Protein AF-A0A2Y9B137-F1 (afdb_monomer_lite)

pLDDT: mean 74.6, std 12.97, range [48.44, 90.69]

InterPro domains:
  IPR018893 Type VIII secretion system, CsgF [PF10614] (3-62)

Sequence (67 aa):
MEGRLLSALAGQVTDAIFGENPQDGGTVVFGTNTVEFTRSVGEIRLQITDALDGSVTEIIVPQLVIN

Radius of gyration: 12.83 Å; chains: 1; bounding box: 35×19×39 Å

Secondary structure (DSSP, 8-state):
--HHHHHHHHHHHHHHHHSSS--SEEEEEETTEEEEEEE-SSEEEEEEEETTT--EEEEEEE-----

Organism: NCBI:txid475081

Foldseek 3Di:
DPPVVVVVVVVVVCCCCPNPDHDQWDWDDDDQKIWIWGHDPFWIWIWIARNVPRDIDIDIGTDDDDD

Structure (mmCIF, N/CA/C/O backbone):
data_AF-A0A2Y9B137-F1
#
_entry.id   AF-A0A2Y9B137-F1
#
loop_
_atom_site.group_PDB
_atom_site.id
_atom_site.type_symbol
_atom_site.label_atom_id
_atom_site.label_alt_id
_atom_site.label_comp_id
_atom_site.label_asym_id
_atom_site.label_entity_id
_atom_site.label_seq_id
_atom_site.pdbx_PDB_ins_code
_atom_site.Cartn_x
_atom_site.Cartn_y
_atom_site.Cartn_z
_atom_site.occupancy
_atom_site.B_iso_or_equiv
_atom_site.auth_seq_id
_atom_site.auth_comp_id
_atom_site.auth_asym_id
_atom_site.auth_atom_id
_atom_site.pdbx_PDB_model_num
ATOM 1 N N . MET A 1 1 ? -1.581 5.511 -24.518 1.00 50.28 1 MET A N 1
ATOM 2 C CA . MET A 1 1 ? -2.306 4.268 -24.129 1.00 50.28 1 MET A CA 1
ATOM 3 C C . MET A 1 1 ? -2.085 3.962 -22.642 1.00 50.28 1 MET A C 1
ATOM 5 O O . MET A 1 1 ? -2.345 2.845 -22.215 1.00 50.28 1 MET A O 1
ATOM 9 N N . GLU A 1 2 ? -1.667 4.949 -21.842 1.00 51.75 2 GLU A N 1
ATOM 10 C CA . GLU A 1 2 ? -1.283 4.747 -20.439 1.00 51.75 2 GLU A CA 1
ATOM 11 C C . GLU A 1 2 ? -2.455 4.649 -19.452 1.00 51.75 2 GLU A C 1
ATOM 13 O O . GLU A 1 2 ? -2.352 3.942 -18.456 1.00 51.75 2 GLU A O 1
ATOM 18 N N . GLY A 1 3 ? -3.607 5.263 -19.739 1.00 52.03 3 GLY A N 1
ATOM 19 C CA . GLY A 1 3 ? -4.729 5.284 -18.785 1.00 52.03 3 GLY A CA 1
ATOM 20 C C . GLY A 1 3 ? -5.369 3.916 -18.504 1.00 52.03 3 GLY A C 1
ATOM 21 O O . GLY A 1 3 ? -5.919 3.697 -17.433 1.00 52.03 3 GLY A O 1
ATOM 22 N N . ARG A 1 4 ? -5.268 2.963 -19.440 1.00 56.81 4 ARG A N 1
ATOM 23 C CA . ARG A 1 4 ? -5.937 1.651 -19.332 1.00 56.81 4 ARG A CA 1
ATOM 24 C C . ARG A 1 4 ? -5.247 0.724 -18.332 1.00 56.81 4 ARG A C 1
ATOM 26 O O . ARG A 1 4 ? -5.914 -0.030 -17.631 1.00 56.81 4 ARG A O 1
ATOM 33 N N . LEU A 1 5 ? -3.917 0.797 -18.273 1.00 55.44 5 LEU A N 1
ATOM 34 C CA . LEU A 1 5 ? -3.107 -0.002 -17.356 1.00 55.44 5 LEU A CA 1
ATOM 35 C C . LEU A 1 5 ? -3.262 0.512 -15.918 1.00 55.44 5 LEU A C 1
ATOM 37 O O . LEU A 1 5 ? -3.440 -0.278 -14.996 1.00 55.44 5 LEU A O 1
ATOM 41 N N . LEU A 1 6 ? -3.299 1.840 -15.755 1.00 57.06 6 LEU A N 1
ATOM 42 C CA . LEU A 1 6 ? -3.505 2.491 -14.462 1.00 57.06 6 LEU A CA 1
ATOM 43 C C . LEU A 1 6 ? -4.886 2.175 -13.863 1.00 57.06 6 LEU A C 1
ATOM 45 O O . LEU A 1 6 ? -4.987 1.907 -12.670 1.00 57.06 6 LEU A O 1
ATOM 49 N N . SER A 1 7 ? -5.945 2.134 -14.680 1.00 57.25 7 SER A N 1
ATOM 50 C CA . SER A 1 7 ? -7.285 1.756 -14.206 1.00 57.25 7 SER A CA 1
ATOM 51 C C . SER A 1 7 ? -7.397 0.282 -13.803 1.00 57.25 7 SER A C 1
ATOM 53 O O . SER A 1 7 ? -8.076 -0.023 -12.827 1.00 57.25 7 SER A O 1
ATOM 55 N N . ALA A 1 8 ? -6.735 -0.636 -14.518 1.00 60.38 8 ALA A N 1
ATOM 56 C CA . ALA A 1 8 ? -6.746 -2.058 -14.163 1.00 60.38 8 ALA A CA 1
ATOM 57 C C . ALA A 1 8 ? -5.991 -2.326 -12.848 1.00 60.38 8 ALA A C 1
ATOM 59 O O . ALA A 1 8 ? -6.468 -3.088 -12.007 1.00 60.38 8 ALA A O 1
ATOM 60 N N . LEU A 1 9 ? -4.864 -1.636 -12.645 1.00 58.59 9 LEU A N 1
ATOM 61 C CA . LEU A 1 9 ? -4.110 -1.631 -11.392 1.00 58.59 9 LEU A CA 1
ATOM 62 C C . LEU A 1 9 ? -4.955 -1.093 -10.229 1.00 58.59 9 LEU A C 1
ATOM 64 O O . LEU A 1 9 ? -5.052 -1.731 -9.182 1.00 58.59 9 LEU A O 1
ATOM 68 N N . ALA A 1 10 ? -5.618 0.047 -10.439 1.00 63.81 10 ALA A N 1
ATOM 69 C CA . ALA A 1 10 ? -6.506 0.629 -9.441 1.00 63.81 10 ALA A CA 1
ATOM 70 C C . ALA A 1 10 ? -7.635 -0.338 -9.060 1.00 63.81 10 ALA A C 1
ATOM 72 O O . ALA A 1 10 ? -7.934 -0.470 -7.879 1.00 63.81 10 ALA A O 1
ATOM 73 N N . GLY A 1 11 ? -8.214 -1.063 -10.023 1.00 62.53 11 GLY A N 1
ATOM 74 C CA . GLY A 1 11 ? -9.259 -2.057 -9.766 1.00 62.53 11 GLY A CA 1
ATOM 75 C C . GLY A 1 11 ? -8.789 -3.229 -8.900 1.00 62.53 11 GLY A C 1
ATOM 76 O O . GLY A 1 11 ? -9.455 -3.561 -7.926 1.00 62.53 11 GLY A O 1
ATOM 77 N N . GLN A 1 12 ? -7.627 -3.818 -9.204 1.00 60.56 12 GLN A N 1
ATOM 78 C CA . GLN A 1 12 ? -7.091 -4.955 -8.438 1.00 60.56 12 GLN A CA 1
ATOM 79 C C . GLN A 1 12 ? -6.672 -4.569 -7.016 1.00 60.56 12 GLN A C 1
ATOM 81 O O . GLN A 1 12 ? -6.916 -5.322 -6.078 1.00 60.56 12 GLN A O 1
ATOM 86 N N . VAL A 1 13 ? -6.087 -3.383 -6.839 1.00 63.16 13 VAL A N 1
ATOM 87 C CA . VAL A 1 13 ? -5.744 -2.860 -5.509 1.00 63.16 13 VAL A CA 1
ATOM 88 C C . VAL A 1 13 ? -7.012 -2.483 -4.733 1.00 63.16 13 VAL A C 1
ATOM 90 O O . VAL A 1 13 ? -7.108 -2.763 -3.544 1.00 63.16 13 VAL A O 1
ATOM 93 N N . THR A 1 14 ? -8.022 -1.919 -5.403 1.00 66.31 14 THR A N 1
ATOM 94 C CA . THR A 1 14 ? -9.320 -1.602 -4.783 1.00 66.31 14 THR A CA 1
ATOM 95 C C . THR A 1 14 ? -10.031 -2.866 -4.307 1.00 66.31 14 THR A C 1
ATOM 97 O O . THR A 1 14 ? -10.537 -2.871 -3.194 1.00 66.31 14 THR A O 1
ATOM 100 N N . ASP A 1 15 ? -10.039 -3.946 -5.090 1.00 64.81 15 ASP A N 1
ATOM 101 C CA . ASP A 1 15 ? -10.650 -5.220 -4.687 1.00 64.81 15 ASP A CA 1
ATOM 102 C C . ASP A 1 15 ? -9.862 -5.914 -3.559 1.00 64.81 15 ASP A C 1
ATOM 104 O O . ASP A 1 15 ? -10.448 -6.424 -2.612 1.00 64.81 15 ASP A O 1
ATOM 108 N N . ALA A 1 16 ? -8.528 -5.840 -3.560 1.00 60.38 16 ALA A N 1
ATOM 109 C CA . ALA A 1 16 ? -7.720 -6.367 -2.455 1.00 60.38 16 ALA A CA 1
ATOM 110 C C . ALA A 1 16 ? -7.937 -5.608 -1.125 1.00 60.38 16 ALA A C 1
ATOM 112 O O . ALA A 1 16 ? -7.813 -6.193 -0.047 1.00 60.38 16 ALA A O 1
ATOM 113 N N . ILE A 1 17 ? -8.275 -4.314 -1.198 1.00 59.44 17 ILE A N 1
ATOM 114 C CA . ILE A 1 17 ? -8.483 -3.440 -0.032 1.00 59.44 17 ILE A CA 1
ATOM 115 C C . ILE A 1 17 ? -9.957 -3.413 0.426 1.00 59.44 17 ILE A C 1
ATOM 117 O O . ILE A 1 17 ? -10.228 -3.356 1.629 1.00 59.44 17 ILE A O 1
ATOM 121 N N . PHE A 1 18 ? -10.910 -3.444 -0.512 1.00 64.06 18 PHE A N 1
ATOM 122 C CA . PHE A 1 18 ? -12.349 -3.237 -0.281 1.00 64.06 18 PHE A CA 1
ATOM 123 C C . PHE A 1 18 ? -13.249 -4.379 -0.782 1.00 64.06 18 PHE A C 1
ATOM 125 O O . PHE A 1 18 ? -14.469 -4.279 -0.654 1.00 64.06 18 PHE A O 1
ATOM 132 N N . GLY A 1 19 ? -12.683 -5.427 -1.378 1.00 63.53 19 GLY A N 1
ATOM 133 C CA . GLY A 1 19 ? -13.421 -6.573 -1.904 1.00 63.53 19 GLY A CA 1
ATOM 134 C C . GLY A 1 19 ? -13.887 -7.540 -0.819 1.00 63.53 19 GLY A C 1
ATOM 135 O O . GLY A 1 19 ? -13.795 -7.281 0.380 1.00 63.53 19 GLY A O 1
ATOM 136 N N . GLU A 1 20 ? -14.414 -8.681 -1.255 1.00 48.44 20 GLU A N 1
ATOM 137 C CA . GLU A 1 20 ? -15.218 -9.585 -0.419 1.00 48.44 20 GLU A CA 1
ATOM 138 C C . GLU A 1 20 ? -14.407 -10.347 0.654 1.00 48.44 20 GLU A C 1
ATOM 140 O O . GLU A 1 20 ? -14.978 -10.831 1.628 1.00 48.44 20 GLU A O 1
ATOM 145 N N . ASN A 1 21 ? -13.073 -10.391 0.526 1.00 61.19 21 ASN A N 1
ATOM 146 C CA . ASN A 1 21 ? -12.134 -10.922 1.525 1.00 61.19 21 ASN A CA 1
ATOM 147 C C . ASN A 1 21 ? -11.032 -9.891 1.830 1.00 61.19 21 ASN A C 1
ATOM 149 O O . ASN A 1 21 ? -9.891 -10.063 1.388 1.00 61.19 21 ASN A O 1
ATOM 153 N N . PRO A 1 22 ? -11.352 -8.806 2.555 1.00 64.69 22 PRO A N 1
ATOM 154 C CA . PRO A 1 22 ? -10.390 -7.749 2.820 1.00 64.69 22 PRO A CA 1
ATOM 155 C C . PRO A 1 22 ? -9.260 -8.287 3.701 1.00 64.69 22 PRO A C 1
ATOM 157 O O . PRO A 1 22 ? -9.509 -8.892 4.745 1.00 64.69 22 PRO A O 1
ATOM 160 N N . GLN A 1 23 ? -8.017 -8.061 3.282 1.00 72.12 23 GLN A N 1
ATOM 161 C CA . GLN A 1 23 ? -6.839 -8.369 4.090 1.00 72.12 23 GLN A CA 1
ATOM 162 C C . GLN A 1 23 ? -6.328 -7.105 4.787 1.00 72.12 23 GLN A C 1
ATOM 164 O O . GLN A 1 23 ? -6.465 -5.997 4.267 1.00 72.12 23 GLN A O 1
ATOM 169 N N . ASP A 1 24 ? -5.712 -7.270 5.959 1.00 79.38 24 ASP A N 1
ATOM 170 C CA . ASP A 1 24 ? -5.108 -6.153 6.700 1.00 79.38 24 ASP A CA 1
ATOM 171 C C . ASP A 1 24 ? -3.852 -5.598 6.011 1.00 79.38 24 ASP A C 1
ATOM 173 O O . ASP A 1 24 ? -3.389 -4.504 6.322 1.00 79.38 24 ASP A O 1
ATOM 177 N N . GLY A 1 25 ? -3.307 -6.319 5.036 1.00 83.00 25 GLY A N 1
ATOM 178 C CA . GLY A 1 25 ? -2.264 -5.815 4.164 1.00 83.00 25 GLY A CA 1
ATOM 179 C C . GLY A 1 25 ? -1.863 -6.820 3.099 1.00 83.00 25 GLY A C 1
ATOM 180 O O . GLY A 1 25 ? -2.284 -7.976 3.121 1.00 83.00 25 GLY A O 1
ATOM 181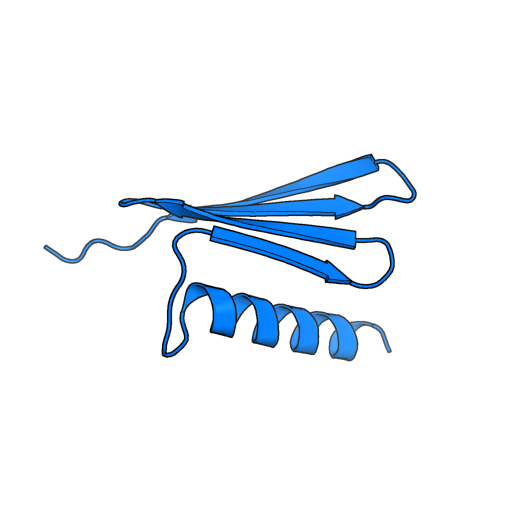 N N . GLY A 1 26 ? -1.035 -6.367 2.168 1.00 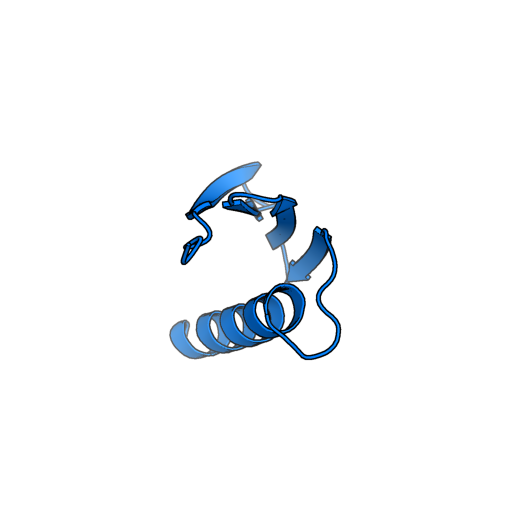81.81 26 GLY A N 1
ATOM 182 C CA . GLY A 1 26 ? -0.528 -7.200 1.092 1.00 81.81 26 GLY A CA 1
ATOM 183 C C . GLY A 1 26 ? 0.440 -6.456 0.185 1.00 81.81 26 GLY A C 1
ATOM 184 O O . GLY A 1 26 ? 0.488 -5.226 0.159 1.00 81.81 26 GLY A O 1
ATOM 185 N N . THR A 1 27 ? 1.200 -7.230 -0.582 1.00 85.00 27 THR A N 1
ATOM 186 C CA . THR A 1 27 ? 2.159 -6.720 -1.562 1.00 85.00 27 THR A CA 1
ATOM 187 C C . THR A 1 27 ? 1.753 -7.206 -2.942 1.00 85.00 27 THR A C 1
ATOM 189 O O . THR A 1 27 ? 1.548 -8.402 -3.153 1.00 85.00 27 THR A O 1
ATOM 192 N N . VAL A 1 28 ? 1.660 -6.286 -3.896 1.00 79.69 28 VAL A N 1
ATOM 193 C CA . VAL A 1 28 ? 1.331 -6.581 -5.287 1.00 79.69 28 VAL A CA 1
ATOM 194 C C . VAL A 1 28 ? 2.395 -5.976 -6.192 1.00 79.69 28 VAL A C 1
ATOM 196 O O . VAL A 1 28 ? 2.707 -4.793 -6.098 1.00 79.69 28 VAL A O 1
ATOM 199 N N . VAL A 1 29 ? 2.970 -6.791 -7.074 1.00 81.69 29 VAL A N 1
ATOM 200 C CA . VAL A 1 29 ? 4.044 -6.370 -7.982 1.00 81.69 29 VAL A CA 1
ATOM 201 C C . VAL A 1 29 ? 3.497 -6.241 -9.398 1.00 81.69 29 VAL A C 1
ATOM 203 O O . VAL A 1 29 ? 2.901 -7.175 -9.933 1.00 81.69 29 VAL A O 1
ATOM 206 N N . PHE A 1 30 ? 3.736 -5.088 -10.019 1.00 77.69 30 PHE A N 1
ATOM 207 C CA . PHE A 1 30 ? 3.300 -4.749 -11.368 1.00 77.69 30 PHE A CA 1
ATOM 208 C C . PHE A 1 30 ? 4.468 -4.228 -12.197 1.00 77.69 30 PHE A C 1
ATOM 210 O O . PHE A 1 30 ? 4.870 -3.070 -12.084 1.00 77.69 30 PHE A O 1
ATOM 217 N N . GLY A 1 31 ? 5.000 -5.079 -13.075 1.00 84.44 31 GLY A N 1
ATOM 218 C CA . GLY A 1 31 ? 6.185 -4.735 -13.858 1.00 84.44 31 GLY A CA 1
ATOM 219 C C . GLY A 1 31 ? 7.367 -4.457 -12.930 1.00 84.44 31 GLY A C 1
ATOM 220 O O . GLY A 1 31 ? 7.853 -5.373 -12.274 1.00 84.44 31 GLY A O 1
ATOM 221 N N . THR A 1 32 ? 7.807 -3.202 -12.875 1.00 84.06 32 THR A N 1
ATOM 222 C CA . THR A 1 32 ? 8.883 -2.730 -11.989 1.00 84.06 32 THR A CA 1
ATOM 223 C C . THR A 1 32 ? 8.374 -2.039 -10.727 1.00 84.06 32 THR A C 1
ATOM 225 O O . THR A 1 32 ? 9.180 -1.675 -9.881 1.00 84.06 32 THR A O 1
ATOM 228 N N . ASN A 1 33 ? 7.060 -1.870 -10.575 1.00 81.31 33 ASN A N 1
ATOM 229 C CA . ASN A 1 33 ? 6.472 -1.182 -9.433 1.00 81.31 33 ASN A CA 1
ATOM 230 C C . ASN A 1 33 ? 5.971 -2.188 -8.401 1.00 81.31 33 ASN A C 1
ATOM 232 O O . ASN A 1 33 ? 5.223 -3.109 -8.729 1.00 81.31 33 ASN A O 1
ATOM 236 N N . THR A 1 34 ? 6.334 -1.975 -7.145 1.00 87.56 34 THR A N 1
ATOM 237 C CA . THR A 1 34 ? 5.847 -2.742 -6.000 1.00 87.56 34 THR A CA 1
ATOM 238 C C . THR A 1 34 ? 4.857 -1.886 -5.231 1.00 87.56 34 THR A C 1
ATOM 240 O O . THR A 1 34 ? 5.196 -0.789 -4.803 1.00 87.56 34 THR A O 1
ATOM 243 N N . VAL A 1 35 ? 3.635 -2.377 -5.065 1.00 85.19 35 VAL A N 1
ATOM 244 C CA . VAL A 1 35 ? 2.580 -1.723 -4.292 1.00 85.19 35 VAL A CA 1
ATOM 245 C C . VAL A 1 35 ? 2.368 -2.508 -3.009 1.00 85.19 35 VAL A C 1
ATOM 247 O O . VAL A 1 35 ? 1.924 -3.652 -3.047 1.00 85.19 35 VAL A O 1
ATOM 250 N N . GLU A 1 36 ? 2.656 -1.899 -1.873 1.00 87.88 36 GLU A N 1
ATOM 251 C CA . GLU A 1 36 ? 2.281 -2.409 -0.560 1.00 87.88 36 GLU A CA 1
ATOM 252 C C . GLU A 1 36 ? 1.065 -1.648 -0.060 1.00 87.88 36 GLU A C 1
ATOM 254 O O . GLU A 1 36 ? 1.013 -0.422 -0.144 1.00 87.88 36 GLU A O 1
ATOM 259 N N . PHE A 1 37 ? 0.083 -2.363 0.471 1.00 85.69 37 PHE A N 1
ATOM 260 C CA . PHE A 1 37 ? -1.025 -1.749 1.182 1.00 85.69 37 PHE A CA 1
ATOM 261 C C . PHE A 1 37 ? -1.112 -2.307 2.595 1.00 85.69 37 PHE A C 1
ATOM 263 O O . PHE A 1 37 ? -0.905 -3.499 2.816 1.00 85.69 37 PHE A O 1
ATOM 270 N N . THR A 1 38 ? -1.460 -1.435 3.535 1.00 86.31 38 THR A N 1
ATOM 271 C CA . THR A 1 38 ? -1.695 -1.788 4.933 1.00 86.31 38 THR A CA 1
ATOM 272 C C . THR A 1 38 ? -2.941 -1.066 5.410 1.00 86.31 38 THR A C 1
ATOM 274 O O . THR A 1 38 ? -3.021 0.164 5.369 1.00 86.31 38 THR A O 1
ATOM 277 N N . ARG A 1 39 ? -3.920 -1.828 5.884 1.00 82.94 39 ARG A N 1
ATOM 278 C CA . ARG A 1 39 ? -5.141 -1.325 6.498 1.00 82.94 39 ARG A CA 1
ATOM 279 C C . ARG A 1 39 ? -4.981 -1.332 8.013 1.00 82.94 39 ARG A C 1
ATOM 281 O O . ARG A 1 39 ? -4.675 -2.344 8.627 1.00 82.94 39 ARG A O 1
ATOM 288 N N . SER A 1 40 ? -5.204 -0.172 8.610 1.00 83.25 40 SER A N 1
ATOM 289 C CA . SER A 1 40 ? -5.296 0.020 10.055 1.00 83.25 40 SER A CA 1
ATOM 290 C C . SER A 1 40 ? -6.720 0.428 10.435 1.00 83.25 40 SER A C 1
ATOM 292 O O . SER A 1 40 ? -7.556 0.688 9.575 1.00 83.25 40 SER A O 1
ATOM 294 N N . VAL A 1 41 ? -6.992 0.536 11.737 1.00 80.88 41 VAL A N 1
ATOM 295 C CA . VAL A 1 41 ? -8.322 0.881 12.280 1.00 80.88 41 VAL A CA 1
ATOM 296 C C . VAL A 1 41 ? -8.836 2.255 11.809 1.00 80.88 41 VAL A C 1
ATOM 298 O O . VAL A 1 41 ? -10.042 2.470 11.763 1.00 80.88 41 VAL A O 1
ATOM 301 N N . GLY A 1 42 ? -7.941 3.189 11.470 1.00 80.19 42 GLY A N 1
ATOM 302 C CA . GLY A 1 42 ? -8.305 4.565 11.102 1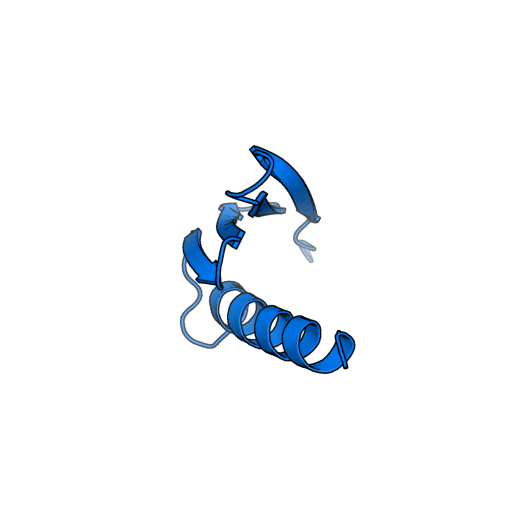.00 80.19 42 GLY A CA 1
ATOM 303 C C . GLY A 1 42 ? -7.841 5.022 9.721 1.00 80.19 42 GLY A C 1
ATOM 304 O O . GLY A 1 42 ? -8.253 6.084 9.265 1.00 80.19 42 GLY A O 1
ATOM 305 N N . GLU A 1 43 ? -6.999 4.252 9.039 1.00 82.56 43 GLU A N 1
ATOM 306 C CA . GLU A 1 43 ? -6.447 4.636 7.740 1.00 82.56 43 GLU A CA 1
ATOM 307 C C . GLU A 1 43 ? -6.027 3.414 6.931 1.00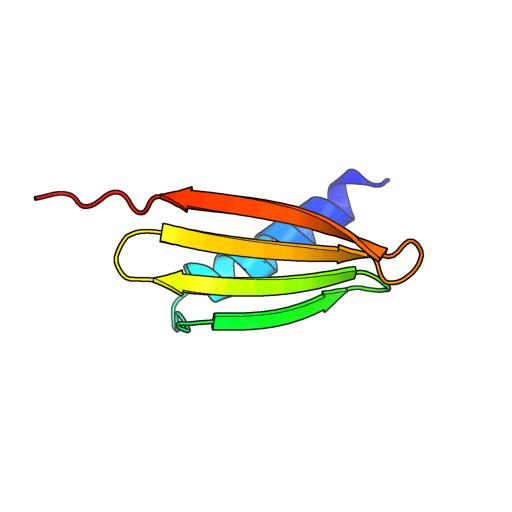 82.56 43 GLU A C 1
ATOM 309 O O . GLU A 1 43 ? -5.714 2.354 7.474 1.00 82.56 43 GLU A O 1
ATOM 314 N N . ILE A 1 44 ? -6.000 3.586 5.617 1.00 82.88 44 ILE A N 1
ATOM 315 C CA . ILE A 1 44 ? -5.367 2.673 4.679 1.00 82.88 44 ILE A CA 1
ATOM 316 C C . ILE A 1 44 ? -4.153 3.403 4.113 1.00 82.88 44 ILE A C 1
ATOM 318 O O . ILE A 1 44 ? -4.278 4.501 3.569 1.00 82.88 44 ILE A O 1
ATOM 322 N N . ARG A 1 45 ? -2.982 2.787 4.236 1.00 86.31 45 ARG A N 1
ATOM 323 C CA . ARG A 1 45 ? -1.732 3.271 3.653 1.00 86.31 45 ARG A CA 1
ATOM 324 C C . ARG A 1 45 ? -1.419 2.448 2.414 1.00 86.31 45 ARG A C 1
ATOM 326 O O . ARG A 1 45 ? -1.473 1.224 2.469 1.00 86.31 45 ARG A O 1
ATOM 333 N N . LEU A 1 46 ? -1.086 3.122 1.320 1.00 86.00 46 LEU A N 1
ATOM 334 C CA . LEU A 1 46 ? -0.552 2.520 0.107 1.00 86.00 46 LEU A CA 1
ATOM 335 C C . LEU A 1 46 ? 0.840 3.097 -0.139 1.00 86.00 46 LEU A C 1
ATOM 337 O O . LEU A 1 46 ? 1.007 4.314 -0.203 1.00 86.00 46 LEU A O 1
ATOM 341 N N . GLN A 1 47 ? 1.824 2.226 -0.303 1.00 89.19 47 GLN A N 1
ATOM 342 C CA . GLN A 1 47 ? 3.194 2.568 -0.645 1.00 89.19 47 GLN A CA 1
ATOM 343 C C . GLN A 1 47 ? 3.512 1.969 -2.010 1.00 89.19 47 GLN A C 1
ATOM 345 O O . GLN A 1 47 ? 3.465 0.757 -2.191 1.00 89.19 47 GLN A O 1
ATOM 350 N N . ILE A 1 48 ? 3.822 2.822 -2.978 1.00 86.94 48 ILE A N 1
ATOM 351 C CA . ILE A 1 48 ? 4.198 2.418 -4.330 1.00 86.94 48 ILE A CA 1
ATOM 352 C C . ILE A 1 48 ? 5.680 2.721 -4.507 1.00 86.94 48 ILE A C 1
ATOM 354 O O . ILE A 1 48 ? 6.074 3.883 -4.459 1.00 86.94 48 ILE A O 1
ATOM 358 N N . THR A 1 49 ? 6.481 1.692 -4.741 1.00 90.56 49 THR A N 1
ATOM 359 C CA . THR A 1 49 ? 7.926 1.794 -4.957 1.00 90.56 49 THR A CA 1
ATOM 360 C C . THR A 1 49 ? 8.252 1.412 -6.392 1.00 90.56 49 THR A C 1
ATOM 362 O O . THR A 1 49 ? 7.975 0.284 -6.802 1.00 90.56 49 THR A O 1
ATOM 365 N N . ASP A 1 50 ? 8.857 2.322 -7.151 1.00 90.25 50 ASP A N 1
ATOM 366 C CA . ASP A 1 50 ? 9.400 2.022 -8.478 1.00 90.25 50 ASP A CA 1
ATOM 367 C C . ASP A 1 50 ? 10.811 1.433 -8.337 1.00 90.25 50 ASP A C 1
ATOM 369 O O . ASP A 1 50 ? 11.713 2.078 -7.805 1.00 90.25 50 ASP A O 1
ATOM 373 N N . ALA A 1 51 ? 11.023 0.200 -8.796 1.00 85.50 51 ALA A N 1
ATOM 374 C CA . ALA A 1 51 ? 12.307 -0.489 -8.680 1.00 85.50 51 ALA A CA 1
ATOM 375 C C . ALA A 1 51 ? 13.384 0.008 -9.663 1.00 85.50 51 ALA A C 1
ATOM 377 O O . ALA A 1 51 ? 14.542 -0.391 -9.534 1.00 85.50 51 ALA A O 1
ATOM 378 N N . LEU A 1 52 ? 13.034 0.834 -10.654 1.00 86.75 52 LEU A N 1
ATOM 379 C CA . LEU A 1 52 ? 13.986 1.376 -11.629 1.00 86.75 52 LEU A CA 1
ATOM 380 C C . LEU A 1 52 ? 14.741 2.585 -11.079 1.00 86.75 52 LEU A C 1
ATOM 382 O O . LEU A 1 52 ? 15.940 2.714 -11.313 1.00 86.75 52 LEU A O 1
ATOM 386 N N . ASP A 1 53 ? 14.036 3.455 -10.363 1.00 90.50 53 ASP A N 1
ATOM 387 C CA . ASP A 1 53 ? 14.572 4.721 -9.847 1.00 90.50 53 ASP A CA 1
ATOM 388 C C . ASP A 1 53 ? 14.573 4.779 -8.307 1.00 90.50 53 ASP A C 1
ATOM 390 O O . ASP A 1 53 ? 15.218 5.630 -7.703 1.00 90.50 53 ASP A O 1
ATOM 394 N N . GLY A 1 54 ? 13.882 3.848 -7.643 1.00 87.44 54 GLY A N 1
ATOM 395 C CA . GLY A 1 54 ? 13.724 3.832 -6.187 1.00 87.44 54 GLY A CA 1
ATOM 396 C C . GLY A 1 54 ? 12.714 4.860 -5.672 1.00 87.44 54 GLY A C 1
ATOM 397 O O . GLY A 1 54 ? 12.588 5.040 -4.462 1.00 87.44 54 GLY A O 1
ATOM 398 N N . SER A 1 55 ? 12.000 5.537 -6.572 1.00 90.06 55 SER A N 1
ATOM 399 C CA . SER A 1 55 ? 10.978 6.521 -6.230 1.00 90.06 55 SER A CA 1
ATOM 400 C C . SER A 1 55 ? 9.843 5.882 -5.419 1.00 90.06 55 SER A C 1
ATOM 402 O O . SER A 1 55 ? 9.261 4.878 -5.833 1.00 90.06 55 SER A O 1
ATOM 404 N N . VAL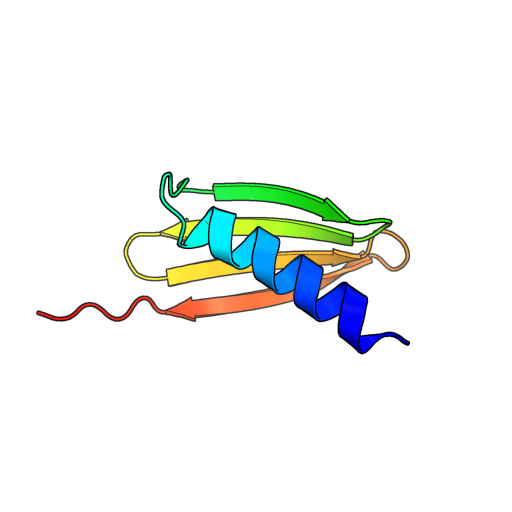 A 1 56 ? 9.511 6.490 -4.275 1.00 90.69 56 VAL A N 1
ATOM 405 C CA . VAL A 1 56 ? 8.434 6.043 -3.379 1.00 90.69 56 VAL A CA 1
ATOM 406 C C . VAL A 1 56 ? 7.295 7.055 -3.399 1.00 90.69 56 VAL A C 1
ATOM 408 O O . VAL A 1 56 ? 7.496 8.241 -3.145 1.00 90.69 56 VAL A O 1
ATOM 411 N N . THR A 1 57 ? 6.087 6.575 -3.677 1.00 88.12 57 THR A N 1
ATOM 412 C CA . THR A 1 57 ? 4.844 7.339 -3.559 1.00 88.12 57 THR A CA 1
ATOM 413 C C . THR A 1 57 ? 4.021 6.764 -2.418 1.00 88.12 57 THR A C 1
ATOM 415 O O . THR A 1 57 ? 3.629 5.599 -2.460 1.00 88.12 57 THR A O 1
ATOM 418 N N . GLU A 1 58 ? 3.739 7.584 -1.412 1.00 87.00 58 GLU A N 1
ATOM 419 C CA . GLU A 1 58 ? 2.872 7.220 -0.294 1.00 87.00 58 GLU A CA 1
ATOM 420 C C . GLU A 1 58 ? 1.499 7.880 -0.458 1.00 87.00 58 GLU A C 1
ATOM 422 O O . GLU A 1 58 ? 1.391 9.085 -0.696 1.00 87.00 58 GLU A O 1
ATOM 427 N N . ILE A 1 59 ? 0.440 7.082 -0.331 1.00 84.12 59 ILE A N 1
ATOM 428 C CA . ILE A 1 59 ? -0.949 7.534 -0.348 1.00 84.12 59 ILE A CA 1
ATOM 429 C C . ILE A 1 59 ? -1.600 7.073 0.953 1.00 84.12 59 ILE A C 1
ATOM 431 O O . ILE A 1 59 ? -1.677 5.877 1.229 1.00 84.12 59 ILE A O 1
ATOM 435 N N . ILE A 1 60 ? -2.093 8.024 1.744 1.00 83.19 60 ILE A N 1
ATOM 436 C CA . ILE A 1 60 ? -2.803 7.750 2.994 1.00 83.19 60 ILE A CA 1
ATOM 437 C C . ILE A 1 60 ? -4.267 8.121 2.798 1.00 83.19 60 ILE A C 1
ATOM 439 O O . ILE A 1 60 ? -4.599 9.270 2.502 1.00 83.19 60 ILE A O 1
ATOM 443 N N . VAL A 1 61 ? -5.142 7.135 2.964 1.00 81.38 61 VAL A N 1
ATOM 444 C CA . VAL A 1 61 ? -6.590 7.298 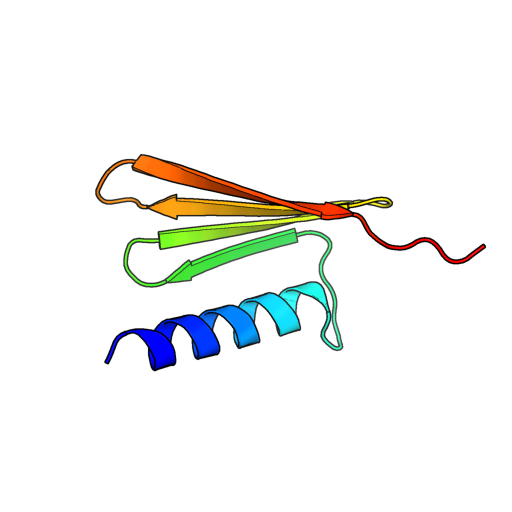2.868 1.00 81.38 61 VAL A CA 1
ATOM 445 C C . VAL A 1 61 ? -7.189 7.094 4.259 1.00 81.38 61 VAL A C 1
ATOM 447 O O . VAL A 1 61 ? -7.202 5.963 4.749 1.00 81.38 61 VAL A O 1
ATOM 450 N N . PRO A 1 62 ? -7.695 8.145 4.923 1.00 78.75 62 PRO A N 1
ATOM 451 C CA . PRO A 1 62 ? -8.363 7.986 6.208 1.00 78.75 62 PRO A CA 1
ATOM 452 C C . PRO A 1 62 ? -9.655 7.180 6.036 1.00 78.75 62 PRO A C 1
ATOM 454 O O . PRO A 1 62 ? -10.421 7.398 5.094 1.00 78.75 62 PRO A O 1
ATOM 457 N N . GLN A 1 63 ? -9.910 6.246 6.951 1.00 73.50 63 GLN A N 1
ATOM 458 C CA . GLN A 1 63 ? -11.173 5.519 6.982 1.00 73.50 63 GLN A CA 1
ATOM 459 C C . GLN A 1 63 ? -12.234 6.403 7.639 1.00 73.50 63 GLN A C 1
ATOM 461 O O . GLN A 1 63 ? -12.051 6.900 8.751 1.00 73.50 63 GLN A O 1
ATOM 466 N N . LEU A 1 64 ? -13.355 6.609 6.947 1.00 73.25 64 LEU A N 1
ATOM 467 C CA . LEU A 1 64 ? -14.492 7.312 7.525 1.00 73.25 64 LEU A CA 1
ATOM 468 C C . LEU A 1 64 ? -15.140 6.413 8.585 1.00 73.25 64 LEU A C 1
ATOM 470 O O . LEU A 1 64 ? -15.813 5.440 8.249 1.00 73.25 64 LEU A O 1
ATOM 474 N N . VAL A 1 65 ? -14.947 6.750 9.859 1.00 59.19 65 VAL A N 1
ATOM 475 C CA . VAL A 1 65 ? -15.681 6.134 10.968 1.00 59.19 65 VAL A CA 1
ATOM 476 C C . VAL A 1 65 ? -17.005 6.879 11.112 1.00 59.19 65 VAL A C 1
ATOM 478 O O . VAL A 1 65 ? -17.037 8.024 11.560 1.00 59.19 65 VAL A O 1
ATOM 481 N N . ILE A 1 66 ? -18.097 6.250 10.684 1.00 60.00 66 ILE A N 1
ATOM 482 C CA . ILE A 1 66 ? -19.447 6.718 11.006 1.00 60.00 66 ILE A CA 1
ATOM 483 C C . ILE A 1 66 ? -19.804 6.201 12.406 1.00 60.00 66 ILE A C 1
ATOM 485 O O . ILE A 1 66 ? -19.928 4.994 12.604 1.00 60.00 66 ILE A O 1
ATOM 489 N N . ASN A 1 67 ? -19.879 7.119 13.374 1.00 51.47 67 ASN A N 1
ATOM 490 C CA . ASN A 1 67 ? -20.346 6.856 14.742 1.00 51.47 67 ASN A CA 1
ATOM 491 C C . ASN A 1 67 ? -21.872 6.795 14.813 1.00 51.47 67 ASN A C 1
ATOM 493 O O . ASN A 1 67 ? -22.519 7.610 14.114 1.00 51.47 67 ASN A O 1
#